Protein AF-A0A947X2H0-F1 (afdb_monomer_lite)

Structure (mmCIF, N/CA/C/O backbone):
data_AF-A0A947X2H0-F1
#
_entry.id   AF-A0A947X2H0-F1
#
loop_
_atom_site.group_PDB
_atom_site.id
_atom_site.type_symbol
_atom_site.label_atom_id
_atom_site.label_alt_id
_atom_site.label_comp_id
_atom_site.label_asym_id
_atom_site.label_entity_id
_atom_site.label_seq_id
_atom_site.pdbx_PDB_ins_code
_atom_site.Cartn_x
_atom_site.Cartn_y
_atom_site.Cartn_z
_atom_site.occupancy
_atom_site.B_iso_or_equiv
_at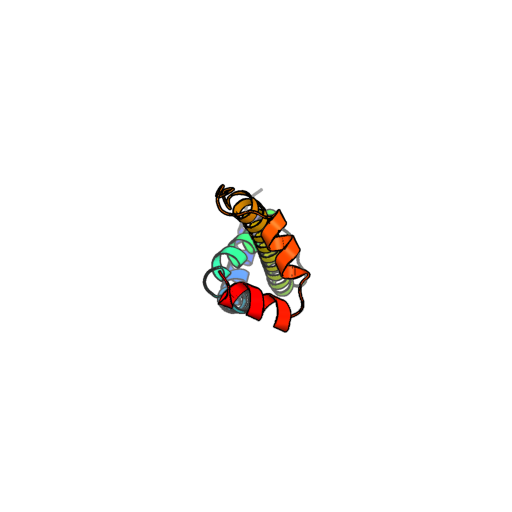om_site.auth_seq_id
_atom_site.auth_comp_id
_atom_site.auth_asym_id
_atom_site.auth_atom_id
_atom_site.pdbx_PDB_model_num
ATOM 1 N N . MET A 1 1 ? 0.321 1.416 33.763 1.00 47.12 1 MET A N 1
ATOM 2 C CA . MET A 1 1 ? -0.038 2.390 32.710 1.00 47.12 1 MET A CA 1
ATOM 3 C C . MET A 1 1 ? -0.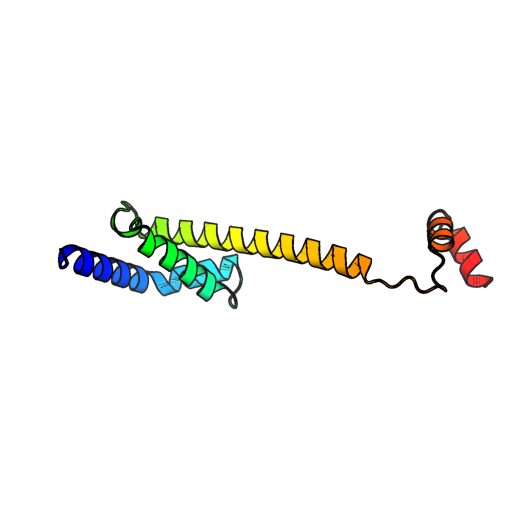488 1.618 31.459 1.00 47.12 1 M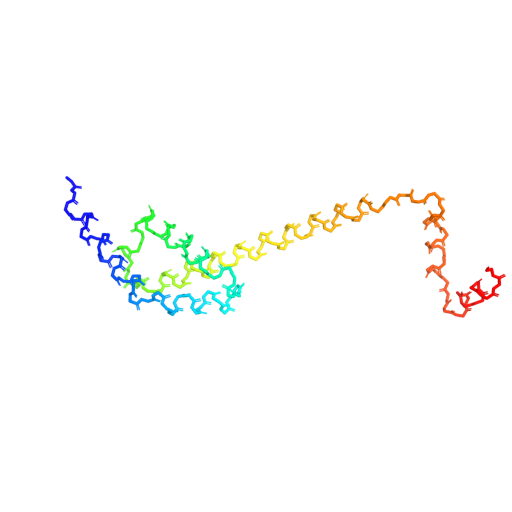ET A C 1
ATOM 5 O O . MET A 1 1 ? -0.075 1.941 30.355 1.00 47.12 1 MET A O 1
ATOM 9 N N . ASP A 1 2 ? -1.303 0.561 31.622 1.00 59.12 2 ASP A N 1
ATOM 10 C CA . ASP A 1 2 ? -1.263 -0.575 30.674 1.00 59.12 2 ASP A CA 1
ATOM 11 C C . ASP A 1 2 ? -2.625 -1.092 30.204 1.00 59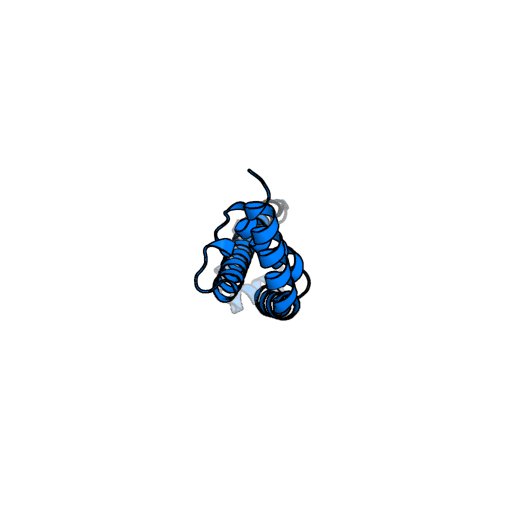.12 2 ASP A C 1
ATOM 13 O O . ASP A 1 2 ? -2.726 -1.608 29.098 1.00 59.12 2 ASP A O 1
ATOM 17 N N . VAL A 1 3 ? -3.697 -0.932 30.985 1.00 65.12 3 VAL A N 1
ATOM 18 C CA . VAL A 1 3 ? -4.995 -1.539 30.637 1.00 65.12 3 VAL A CA 1
ATOM 19 C C . VAL A 1 3 ? -5.664 -0.808 29.470 1.00 65.12 3 VAL A C 1
ATOM 21 O O . VAL A 1 3 ? -6.100 -1.450 28.521 1.00 65.12 3 VAL A O 1
ATOM 24 N N . GLU A 1 4 ? -5.669 0.526 29.490 1.00 64.88 4 GLU A N 1
ATOM 25 C CA . GLU A 1 4 ? -6.309 1.363 28.461 1.00 64.88 4 GLU A CA 1
ATOM 26 C C . GLU A 1 4 ? -5.620 1.251 27.088 1.00 64.88 4 GLU A C 1
ATOM 28 O O . GLU A 1 4 ? -6.255 1.280 26.034 1.00 64.88 4 GLU A O 1
ATOM 33 N N . ARG A 1 5 ? -4.301 1.028 27.083 1.00 65.69 5 ARG A N 1
ATOM 34 C CA . ARG A 1 5 ? -3.532 0.821 25.850 1.00 65.69 5 ARG A CA 1
ATOM 35 C C . ARG A 1 5 ? -3.768 -0.570 25.252 1.00 65.69 5 ARG A C 1
ATOM 37 O O . ARG A 1 5 ? -3.788 -0.714 24.032 1.00 65.69 5 ARG A O 1
ATOM 44 N N . VAL A 1 6 ? -3.974 -1.582 26.100 1.00 67.69 6 VAL A N 1
ATOM 45 C CA . VAL A 1 6 ? -4.297 -2.960 25.691 1.00 67.69 6 VAL A CA 1
ATOM 46 C C . VAL A 1 6 ? -5.738 -3.076 25.180 1.00 67.69 6 VAL A C 1
ATOM 48 O O . VAL A 1 6 ? -5.992 -3.816 24.232 1.00 67.69 6 VAL A O 1
ATOM 51 N N . THR A 1 7 ? -6.689 -2.336 25.755 1.00 67.69 7 THR A N 1
ATOM 52 C CA . THR A 1 7 ? -8.070 -2.296 25.245 1.00 67.69 7 THR A CA 1
ATOM 53 C C . THR A 1 7 ? -8.156 -1.564 23.907 1.00 67.69 7 THR A C 1
ATOM 55 O O . THR A 1 7 ? -8.827 -2.054 22.998 1.00 67.69 7 THR A O 1
ATOM 58 N N . SER A 1 8 ? -7.423 -0.455 23.741 1.00 73.19 8 SER A N 1
ATOM 59 C CA . SER A 1 8 ? -7.320 0.253 22.458 1.00 73.19 8 SER A CA 1
ATOM 60 C C . SER A 1 8 ? -6.729 -0.635 21.361 1.00 73.19 8 SER A C 1
ATOM 62 O O . SER A 1 8 ? -7.307 -0.732 20.283 1.00 73.19 8 SER A O 1
ATOM 64 N N . SER A 1 9 ? -5.630 -1.344 21.634 1.00 68.69 9 SER A N 1
ATOM 65 C CA . SER A 1 9 ? -5.007 -2.214 20.628 1.00 68.69 9 SER A CA 1
ATOM 66 C C . SER A 1 9 ? -5.886 -3.409 20.246 1.00 68.69 9 SER A C 1
ATOM 68 O O . SER A 1 9 ? -5.912 -3.806 19.081 1.00 68.69 9 SER A O 1
ATOM 70 N N . ARG A 1 10 ? -6.657 -3.961 21.197 1.00 70.38 10 ARG A N 1
ATOM 71 C CA . ARG A 1 10 ? -7.655 -5.006 20.918 1.00 70.38 10 ARG A CA 1
ATOM 72 C C . ARG A 1 10 ? -8.788 -4.480 20.026 1.00 70.38 10 ARG A C 1
ATOM 74 O O . ARG A 1 10 ? -9.149 -5.157 19.070 1.00 70.38 10 ARG A O 1
ATOM 81 N N . SER A 1 11 ? -9.265 -3.260 20.275 1.00 86.50 11 SER A N 1
ATOM 82 C CA . SER A 1 11 ? -10.263 -2.584 19.430 1.00 86.50 11 SER A CA 1
ATOM 83 C C . SER A 1 11 ? -9.743 -2.324 18.007 1.00 86.50 11 SER A C 1
ATOM 85 O O . SER A 1 11 ? -10.423 -2.611 17.022 1.00 86.50 11 SER A O 1
ATOM 87 N N . GLU A 1 12 ? -8.494 -1.870 17.865 1.00 90.38 12 GLU A N 1
ATOM 88 C CA . GLU A 1 12 ? -7.860 -1.659 16.556 1.00 90.38 12 GLU A CA 1
ATOM 89 C C . GLU A 1 12 ? -7.683 -2.973 15.774 1.00 90.38 12 GLU A C 1
ATOM 91 O O . GLU A 1 12 ? -7.875 -3.003 14.555 1.00 90.38 12 GLU A O 1
ATOM 96 N N . ALA A 1 13 ? -7.357 -4.071 16.464 1.00 90.31 13 ALA A N 1
ATOM 97 C CA . ALA A 1 13 ? -7.254 -5.395 15.858 1.00 90.31 13 ALA A CA 1
ATOM 98 C C . ALA A 1 13 ? -8.615 -5.910 15.365 1.00 90.31 13 ALA A C 1
ATOM 100 O O . ALA A 1 13 ? -8.710 -6.408 14.244 1.00 90.31 13 ALA A O 1
ATOM 101 N N . GLU A 1 14 ? -9.673 -5.762 16.164 1.00 92.00 14 GLU A N 1
ATOM 102 C CA . GLU A 1 14 ? -11.041 -6.133 15.776 1.00 92.00 14 GLU A CA 1
ATOM 103 C C . GLU A 1 14 ? -11.520 -5.325 14.567 1.00 92.00 14 GLU A C 1
ATOM 105 O O . GLU A 1 14 ? -12.039 -5.893 13.602 1.00 92.00 14 GLU A O 1
ATOM 110 N N . LEU A 1 15 ? -11.257 -4.017 14.565 1.00 91.44 15 LEU A N 1
ATOM 111 C CA . LEU A 1 15 ? -11.560 -3.136 13.443 1.00 91.44 15 LEU A CA 1
ATOM 112 C C . LEU A 1 15 ? -10.824 -3.563 12.163 1.00 91.44 15 LEU A C 1
ATOM 114 O O . LEU A 1 15 ? -11.426 -3.622 11.088 1.00 91.44 15 LEU A O 1
ATOM 118 N N . PHE A 1 16 ? -9.530 -3.879 12.258 1.00 92.12 16 PHE A N 1
ATOM 119 C CA . PHE A 1 16 ? -8.780 -4.386 11.112 1.00 92.12 16 PHE A CA 1
ATOM 120 C C . PHE A 1 16 ? -9.364 -5.711 10.614 1.00 92.12 16 PHE A C 1
ATOM 122 O O . PHE A 1 16 ? -9.588 -5.865 9.415 1.00 92.12 16 PHE A O 1
ATOM 129 N N . LEU A 1 17 ? -9.661 -6.653 11.514 1.00 94.75 17 LEU A N 1
ATOM 130 C CA . LEU A 1 17 ? -10.231 -7.950 11.150 1.00 94.75 17 LEU A CA 1
ATOM 131 C C . LEU A 1 17 ? -11.587 -7.813 10.448 1.00 94.75 17 LEU A C 1
ATOM 133 O O . LEU A 1 17 ? -11.834 -8.552 9.494 1.00 94.75 17 LEU A O 1
ATOM 137 N N . ALA A 1 18 ? -12.416 -6.854 10.866 1.00 94.94 18 ALA A N 1
ATOM 138 C CA . ALA A 1 18 ? -13.704 -6.565 10.242 1.00 94.94 18 ALA A CA 1
ATOM 139 C C . ALA A 1 18 ? -13.566 -6.071 8.790 1.00 94.94 18 ALA A C 1
ATOM 141 O O . ALA A 1 18 ? -14.386 -6.417 7.944 1.00 94.94 18 ALA A O 1
ATOM 142 N N . HIS A 1 19 ? -12.512 -5.309 8.478 1.00 95.25 19 HIS A N 1
ATOM 143 C CA . HIS A 1 19 ? -12.312 -4.709 7.153 1.00 95.25 19 HIS A CA 1
ATOM 144 C C . HIS A 1 19 ? -11.238 -5.390 6.296 1.00 95.25 19 HIS A C 1
ATOM 146 O O . HIS A 1 19 ? -11.082 -5.040 5.127 1.00 95.25 19 HIS A O 1
ATOM 152 N N . ARG A 1 20 ? -10.502 -6.372 6.832 1.00 95.25 20 ARG A N 1
ATOM 153 C CA . ARG A 1 20 ? -9.308 -6.960 6.196 1.00 95.25 20 ARG A CA 1
ATOM 154 C C . ARG A 1 20 ? -9.533 -7.373 4.743 1.00 95.25 20 ARG A C 1
ATOM 156 O O . ARG A 1 20 ? -8.693 -7.110 3.890 1.00 95.25 20 ARG A O 1
ATOM 163 N N . THR A 1 21 ? -10.671 -8.003 4.458 1.00 96.75 21 THR A N 1
ATOM 164 C CA . THR A 1 21 ? -10.980 -8.541 3.131 1.00 96.75 21 THR A CA 1
ATOM 165 C C . THR A 1 21 ? -11.142 -7.412 2.122 1.00 96.75 21 THR A C 1
ATOM 167 O O . THR A 1 21 ? -10.572 -7.474 1.033 1.00 96.75 21 THR A O 1
ATOM 170 N N . ASP A 1 22 ? -11.860 -6.357 2.497 1.00 97.44 22 ASP A N 1
ATOM 171 C CA . ASP A 1 22 ? -12.106 -5.213 1.623 1.00 97.44 22 ASP A CA 1
ATOM 172 C C . ASP A 1 22 ? -10.848 -4.360 1.454 1.00 97.44 22 ASP A C 1
ATOM 174 O O . ASP A 1 22 ? -10.552 -3.919 0.346 1.00 97.44 22 ASP A O 1
ATOM 178 N N . LEU A 1 23 ? -10.046 -4.208 2.512 1.00 97.31 23 LEU A N 1
ATOM 179 C CA . LEU A 1 23 ? -8.758 -3.513 2.455 1.00 97.31 23 LEU A CA 1
ATOM 180 C C . LEU A 1 23 ? -7.776 -4.220 1.511 1.00 97.31 23 LEU A C 1
ATOM 182 O O . LEU A 1 23 ? -7.117 -3.561 0.708 1.00 97.31 23 LEU A O 1
ATOM 186 N N . VAL A 1 24 ? -7.708 -5.556 1.555 1.00 97.56 24 VAL A N 1
ATOM 187 C CA . VAL A 1 24 ? -6.868 -6.346 0.641 1.00 97.56 24 VAL A CA 1
ATOM 188 C C . VAL A 1 24 ? -7.400 -6.293 -0.788 1.00 97.56 24 VAL A C 1
ATOM 190 O O . VAL A 1 24 ? -6.607 -6.130 -1.713 1.00 97.56 24 VAL A O 1
ATOM 193 N N . ARG A 1 25 ? -8.720 -6.374 -1.003 1.00 97.19 25 ARG A N 1
ATOM 194 C CA . ARG A 1 25 ? -9.322 -6.208 -2.341 1.00 97.19 25 ARG A CA 1
ATOM 195 C C . ARG A 1 25 ? -9.038 -4.825 -2.918 1.00 97.19 25 ARG A C 1
ATOM 197 O O . ARG A 1 25 ? -8.667 -4.711 -4.083 1.00 97.19 25 ARG A O 1
ATOM 204 N N . PHE A 1 26 ? -9.154 -3.792 -2.094 1.00 97.56 26 PHE A N 1
ATOM 205 C CA . PHE A 1 26 ? -8.823 -2.426 -2.469 1.00 97.56 26 PHE A CA 1
ATOM 206 C C . PHE A 1 26 ? -7.342 -2.284 -2.832 1.00 97.56 26 PHE A C 1
ATOM 208 O O . PHE A 1 26 ? -7.025 -1.786 -3.908 1.00 97.56 26 PHE A O 1
ATOM 215 N N . ALA A 1 27 ? -6.431 -2.785 -1.995 1.00 96.00 27 ALA A N 1
ATOM 216 C CA . ALA A 1 27 ? -5.003 -2.780 -2.303 1.00 96.00 27 ALA A CA 1
ATOM 217 C C . ALA A 1 27 ? -4.691 -3.574 -3.582 1.00 96.00 27 ALA A C 1
ATOM 219 O O . ALA A 1 27 ? -3.950 -3.092 -4.432 1.00 96.00 27 ALA A O 1
ATOM 220 N N . THR A 1 28 ? -5.328 -4.731 -3.775 1.00 96.81 28 THR A N 1
ATOM 221 C CA . THR A 1 28 ? -5.205 -5.550 -4.993 1.00 96.81 28 THR A CA 1
ATOM 222 C C . THR A 1 28 ? -5.596 -4.768 -6.241 1.00 96.81 28 THR A C 1
ATOM 224 O O . THR A 1 28 ? -4.903 -4.852 -7.250 1.00 96.81 28 THR A O 1
ATOM 227 N N . ALA A 1 29 ? -6.660 -3.964 -6.179 1.00 96.44 29 ALA A N 1
ATOM 228 C CA . ALA A 1 29 ? -7.061 -3.108 -7.292 1.00 96.44 29 ALA A CA 1
ATOM 229 C C . ALA A 1 29 ? -6.045 -1.989 -7.590 1.00 96.44 29 ALA A C 1
ATOM 231 O O . ALA A 1 29 ? -5.951 -1.542 -8.730 1.00 96.44 29 ALA A O 1
ATOM 232 N N . LEU A 1 30 ? -5.285 -1.535 -6.587 1.00 91.94 30 LEU A N 1
ATOM 233 C CA . LEU A 1 30 ? -4.291 -0.473 -6.752 1.00 91.94 30 LEU A CA 1
ATOM 234 C C . LEU A 1 30 ? -2.936 -0.982 -7.244 1.00 91.94 30 LEU A C 1
ATOM 236 O O . LEU A 1 30 ? -2.324 -0.324 -8.079 1.00 91.94 30 LEU A O 1
ATOM 240 N N . VAL A 1 31 ? -2.449 -2.094 -6.690 1.00 93.25 31 VAL A N 1
ATOM 241 C CA . VAL A 1 31 ? -1.059 -2.548 -6.873 1.00 93.25 31 VAL A CA 1
ATOM 242 C C . VAL A 1 31 ? -0.933 -3.963 -7.436 1.00 93.25 31 VAL A C 1
ATOM 244 O O . VAL A 1 31 ? 0.172 -4.430 -7.683 1.00 93.25 31 VAL A O 1
ATOM 247 N N . GLY A 1 32 ? -2.055 -4.643 -7.670 1.00 92.81 32 GLY A N 1
ATOM 248 C CA . GLY A 1 32 ? -2.083 -6.046 -8.062 1.00 92.81 32 GLY A CA 1
ATOM 249 C C . GLY A 1 32 ? -2.044 -7.006 -6.864 1.00 92.81 32 GLY A C 1
ATOM 250 O O . GLY A 1 32 ? -1.762 -6.605 -5.734 1.00 92.81 32 GLY A O 1
ATOM 251 N N . PRO A 1 33 ? -2.361 -8.293 -7.087 1.00 93.81 33 PRO A N 1
ATOM 252 C CA . PRO A 1 33 ? -2.533 -9.274 -6.013 1.00 93.81 33 PRO A CA 1
ATOM 253 C C . PRO A 1 33 ? -1.225 -9.638 -5.305 1.00 93.81 33 PRO A C 1
ATOM 255 O O . PRO A 1 33 ? -1.259 -9.996 -4.131 1.00 93.81 33 PRO A O 1
ATOM 258 N N . SER A 1 34 ? -0.087 -9.539 -5.996 1.00 94.31 34 SER A N 1
ATOM 259 C CA . SER A 1 34 ? 1.224 -9.896 -5.448 1.00 94.31 34 SER A CA 1
ATOM 260 C C . SER A 1 34 ? 1.676 -8.944 -4.341 1.00 94.31 34 SER A C 1
ATOM 262 O O . SER A 1 34 ? 2.177 -9.403 -3.323 1.00 94.31 34 SER A O 1
ATOM 264 N N . ASP A 1 35 ? 1.448 -7.639 -4.506 1.00 94.50 35 ASP A N 1
ATOM 265 C CA . ASP A 1 35 ? 1.950 -6.612 -3.582 1.00 94.50 35 ASP A CA 1
ATOM 266 C C . ASP A 1 35 ? 0.886 -6.112 -2.592 1.00 94.50 35 ASP A C 1
ATOM 268 O O . ASP A 1 35 ? 1.178 -5.344 -1.672 1.00 94.50 35 ASP A O 1
ATOM 272 N N . ALA A 1 36 ? -0.371 -6.532 -2.761 1.00 95.69 36 ALA A N 1
ATOM 273 C CA . ALA A 1 36 ? -1.494 -6.044 -1.967 1.00 95.69 36 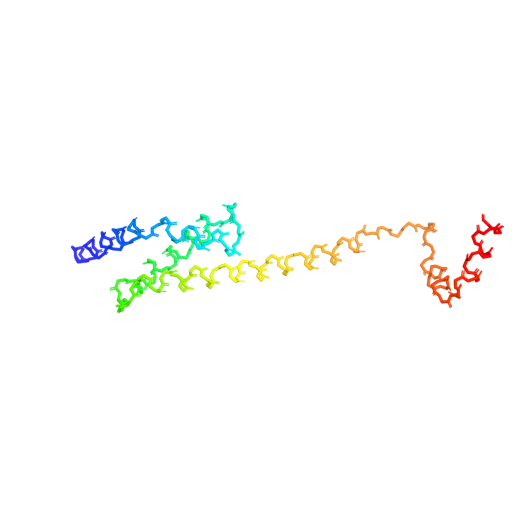ALA A CA 1
ATOM 274 C C . ALA A 1 36 ? -1.313 -6.281 -0.462 1.00 95.69 36 ALA A C 1
ATOM 276 O O . ALA A 1 36 ? -1.545 -5.374 0.339 1.00 95.69 36 ALA A O 1
ATOM 277 N N . ALA A 1 37 ? -0.909 -7.495 -0.076 1.00 95.88 37 ALA A N 1
ATOM 278 C CA . ALA A 1 37 ? -0.754 -7.870 1.327 1.00 95.88 37 ALA A CA 1
ATOM 279 C C . ALA A 1 37 ? 0.332 -7.035 2.024 1.00 95.88 37 ALA A C 1
ATOM 281 O O . ALA A 1 37 ? 0.113 -6.547 3.135 1.00 95.88 37 ALA A O 1
ATOM 282 N N . ASP A 1 38 ? 1.454 -6.804 1.342 1.00 96.75 38 ASP A N 1
ATOM 283 C CA . ASP A 1 38 ? 2.572 -6.020 1.868 1.00 96.75 38 ASP A CA 1
ATOM 284 C C . ASP A 1 38 ? 2.183 -4.553 2.049 1.00 96.75 38 ASP A C 1
ATOM 286 O O . ASP A 1 38 ? 2.397 -3.978 3.118 1.00 96.75 38 ASP A O 1
ATOM 290 N N . VAL A 1 39 ? 1.511 -3.962 1.056 1.00 97.69 39 VAL A N 1
ATOM 291 C CA . VAL A 1 39 ? 1.027 -2.577 1.142 1.00 97.69 39 VAL A CA 1
ATOM 292 C C . VAL A 1 39 ? 0.051 -2.392 2.305 1.00 97.69 39 VAL A C 1
ATOM 294 O O . VAL A 1 39 ? 0.146 -1.394 3.027 1.00 97.69 39 VAL A O 1
ATOM 297 N N . VAL A 1 40 ? -0.880 -3.332 2.503 1.00 97.88 40 VAL A N 1
ATOM 298 C CA . VAL A 1 40 ? -1.812 -3.297 3.641 1.00 97.88 40 VAL A CA 1
ATOM 299 C C . VAL A 1 40 ? -1.044 -3.410 4.954 1.00 97.88 40 VAL A C 1
ATOM 301 O O . VAL A 1 40 ? -1.252 -2.590 5.847 1.00 97.88 40 VAL A O 1
ATOM 304 N N . SER A 1 41 ? -0.135 -4.378 5.061 1.00 97.12 41 SER A N 1
ATOM 305 C CA . SER A 1 41 ? 0.665 -4.609 6.264 1.00 97.12 41 SER A CA 1
ATOM 306 C C . SER A 1 41 ? 1.457 -3.363 6.667 1.00 97.12 41 SER A C 1
ATOM 308 O O . SER A 1 41 ? 1.329 -2.874 7.789 1.00 97.12 41 SER A O 1
ATOM 310 N N . GLU A 1 42 ? 2.204 -2.767 5.739 1.00 97.50 42 GLU A N 1
ATOM 311 C CA . GLU A 1 42 ? 3.015 -1.579 6.013 1.00 97.50 42 GLU A CA 1
ATOM 312 C C . GLU A 1 42 ? 2.165 -0.356 6.384 1.00 97.50 42 GLU A C 1
ATOM 314 O O . GLU A 1 42 ? 2.528 0.402 7.289 1.00 97.50 42 GLU A O 1
ATOM 319 N N . ALA A 1 43 ? 1.023 -0.160 5.714 1.00 97.19 43 ALA A N 1
ATOM 320 C CA . ALA A 1 43 ? 0.100 0.924 6.039 1.00 97.19 43 ALA A CA 1
ATOM 321 C C . ALA A 1 43 ? -0.475 0.764 7.455 1.00 97.19 43 ALA A C 1
ATOM 323 O O . ALA A 1 43 ? -0.483 1.726 8.228 1.00 97.19 43 ALA A O 1
ATOM 324 N N . MET A 1 44 ? -0.900 -0.449 7.819 1.00 96.12 44 MET A N 1
ATOM 325 C CA . MET A 1 44 ? -1.453 -0.735 9.143 1.00 96.12 44 MET A CA 1
ATOM 326 C C . MET A 1 44 ? -0.395 -0.623 10.239 1.00 96.12 44 MET A C 1
ATOM 328 O O . MET A 1 44 ? -0.642 0.030 11.249 1.00 96.12 44 MET A O 1
ATOM 332 N N . VAL A 1 45 ? 0.811 -1.156 10.026 1.00 95.50 45 VAL A N 1
ATOM 333 C CA . VAL A 1 45 ? 1.935 -0.985 10.960 1.00 95.50 45 VAL A CA 1
ATOM 334 C C . VAL A 1 45 ? 2.236 0.498 11.182 1.00 95.50 45 VAL A C 1
ATOM 336 O O . VAL A 1 45 ? 2.440 0.918 12.321 1.00 95.50 45 VAL A O 1
ATOM 339 N N . SER A 1 46 ? 2.228 1.314 10.124 1.00 94.75 46 SER A N 1
ATOM 340 C CA . SER A 1 46 ? 2.435 2.758 10.255 1.00 94.75 46 SER A CA 1
ATOM 341 C C . SER A 1 46 ? 1.340 3.432 11.088 1.00 94.75 46 SER A C 1
ATOM 343 O O . SER A 1 46 ? 1.660 4.286 11.914 1.00 94.75 46 SER A O 1
ATOM 345 N N . LEU A 1 47 ? 0.071 3.067 10.882 1.00 93.94 47 LEU A N 1
ATOM 346 C CA . LEU A 1 47 ? -1.067 3.635 11.615 1.00 93.94 47 LEU A CA 1
ATOM 347 C C . LEU A 1 47 ? -1.081 3.228 13.093 1.00 93.94 47 LEU A C 1
ATOM 349 O O . LEU A 1 47 ? -1.315 4.068 13.960 1.00 93.94 47 LEU A O 1
ATOM 353 N N . LEU A 1 48 ? -0.792 1.959 13.384 1.00 91.62 48 LEU A N 1
ATOM 354 C CA . LEU A 1 48 ? -0.734 1.444 14.753 1.00 91.62 48 LEU A CA 1
ATOM 355 C C . LEU A 1 48 ? 0.431 2.071 15.529 1.00 91.62 48 LEU A C 1
ATOM 357 O O . LEU A 1 48 ? 0.288 2.433 16.694 1.00 91.62 48 LEU A O 1
ATOM 361 N N . ARG A 1 49 ? 1.585 2.274 14.877 1.00 92.44 49 ARG A N 1
ATOM 362 C CA . ARG A 1 49 ? 2.735 2.948 15.500 1.00 92.44 49 ARG A CA 1
ATOM 363 C C . ARG A 1 49 ? 2.479 4.421 15.792 1.00 92.44 49 ARG A C 1
ATOM 365 O O . ARG A 1 49 ? 3.018 4.927 16.772 1.00 92.44 49 ARG A O 1
ATOM 372 N N . SER A 1 50 ? 1.710 5.111 14.949 1.00 92.44 50 SER A N 1
ATOM 373 C CA . SER A 1 50 ? 1.385 6.523 15.171 1.00 92.44 50 SER A CA 1
ATOM 374 C C . SER A 1 50 ? 0.255 6.726 16.183 1.00 92.44 50 SER A C 1
ATOM 376 O O . SER A 1 50 ? 0.079 7.843 16.662 1.00 92.44 50 SER A O 1
ATOM 378 N N . GLY A 1 51 ? -0.515 5.678 16.506 1.00 89.44 51 GLY A N 1
ATOM 379 C CA . GLY A 1 51 ? -1.681 5.762 17.392 1.00 89.44 51 GLY A CA 1
ATOM 380 C C . GLY A 1 51 ? -2.823 6.608 16.820 1.00 89.44 51 GLY A C 1
ATOM 381 O O . GLY A 1 51 ? -3.724 7.014 17.552 1.00 89.44 51 GLY A O 1
ATOM 382 N N . GLN A 1 52 ? -2.777 6.916 15.519 1.00 89.19 52 GLN A N 1
ATOM 383 C CA . GLN A 1 52 ? -3.779 7.753 14.858 1.00 89.19 52 GLN A CA 1
ATOM 384 C C . GLN A 1 52 ? -5.087 7.008 14.610 1.00 89.19 52 GLN A C 1
ATOM 386 O O . GLN A 1 52 ? -6.125 7.648 14.485 1.00 89.19 52 GLN A O 1
ATOM 391 N N . LEU A 1 53 ? -5.042 5.677 14.522 1.00 89.00 53 LEU A N 1
ATOM 392 C CA . LEU A 1 53 ? -6.225 4.865 14.263 1.00 89.00 53 LEU A CA 1
ATOM 393 C C . LEU A 1 53 ? -7.173 4.863 15.470 1.00 89.00 53 LEU A C 1
ATOM 395 O O . LEU A 1 53 ? -8.356 5.136 15.288 1.00 89.00 53 LEU A O 1
ATOM 399 N N . ALA A 1 54 ? -6.646 4.684 16.684 1.00 87.94 54 ALA A N 1
ATOM 400 C CA . ALA A 1 54 ? -7.398 4.803 17.935 1.00 87.94 54 ALA A CA 1
ATOM 401 C C . ALA A 1 54 ? -8.085 6.169 18.142 1.00 87.94 54 ALA A C 1
ATOM 403 O O . ALA A 1 54 ? -9.137 6.244 18.767 1.00 87.94 54 ALA A O 1
ATOM 404 N N . GLN A 1 55 ? -7.498 7.251 17.622 1.00 87.38 55 GLN A N 1
ATOM 405 C CA . GLN A 1 55 ? -8.007 8.622 17.785 1.00 87.38 55 GLN A CA 1
ATOM 406 C C . GLN A 1 55 ? -8.882 9.089 16.612 1.00 87.38 55 GLN A C 1
ATOM 408 O O . GLN A 1 55 ? -9.390 10.210 16.619 1.00 87.38 55 GLN A O 1
ATOM 413 N N . ALA A 1 56 ? -9.020 8.276 15.566 1.00 89.69 56 ALA A N 1
ATOM 414 C CA . ALA A 1 56 ? -9.709 8.685 14.357 1.00 89.69 56 ALA A CA 1
ATOM 415 C C . ALA A 1 56 ? -11.227 8.700 14.557 1.00 89.69 56 ALA A C 1
ATOM 417 O O . ALA A 1 56 ? -11.826 7.701 14.934 1.00 89.69 56 ALA A O 1
ATOM 418 N N . GLU A 1 57 ? -11.874 9.797 14.166 1.00 89.31 57 GLU A N 1
ATOM 419 C CA . GLU A 1 57 ? -13.340 9.880 14.109 1.00 89.31 57 GLU A CA 1
ATOM 420 C C . GLU A 1 57 ? -13.933 8.890 13.088 1.00 89.31 57 GLU A C 1
ATOM 422 O O . GLU A 1 57 ? -15.027 8.359 13.265 1.00 89.31 57 GLU A O 1
ATOM 427 N N . ARG A 1 58 ? -13.190 8.605 12.006 1.00 91.75 58 ARG A N 1
ATOM 428 C CA . ARG A 1 58 ? -13.554 7.621 10.971 1.00 91.75 58 ARG A CA 1
ATOM 429 C C . ARG A 1 58 ? -12.410 6.631 10.721 1.00 91.75 58 ARG A C 1
ATOM 431 O O . ARG A 1 58 ? -11.711 6.753 9.708 1.00 91.75 58 ARG A O 1
ATOM 438 N N . PRO A 1 59 ? -12.221 5.637 11.606 1.00 91.69 59 PRO A N 1
ATOM 439 C CA . PRO A 1 59 ? -11.079 4.724 11.559 1.00 91.69 59 PRO A CA 1
ATOM 440 C C . PRO A 1 59 ? -10.957 3.957 10.237 1.00 91.69 59 PRO A C 1
ATOM 442 O O . PRO A 1 59 ? -9.881 3.901 9.644 1.00 91.69 59 PRO A O 1
ATOM 445 N N . ALA A 1 60 ? -12.073 3.448 9.705 1.00 91.19 60 ALA A N 1
ATOM 446 C CA . ALA A 1 60 ? -12.088 2.735 8.428 1.00 91.19 60 ALA A CA 1
ATOM 447 C C . ALA A 1 60 ? -11.595 3.605 7.261 1.00 91.19 60 ALA A C 1
ATOM 449 O O . ALA A 1 60 ? -10.721 3.191 6.501 1.00 91.19 60 ALA A O 1
ATOM 450 N N . GLY A 1 61 ? -12.087 4.843 7.154 1.00 93.94 61 GLY A N 1
ATOM 451 C CA . GLY A 1 61 ? -11.646 5.780 6.117 1.00 93.94 61 GLY A CA 1
ATOM 452 C C . GLY A 1 61 ? -10.152 6.104 6.212 1.00 93.94 61 GLY A C 1
ATOM 453 O O . GLY A 1 61 ? -9.475 6.230 5.189 1.00 93.94 61 GLY A O 1
ATOM 454 N N . LEU A 1 62 ? -9.615 6.174 7.433 1.00 95.56 62 LEU A N 1
ATOM 455 C CA . LEU A 1 62 ? -8.186 6.375 7.648 1.00 95.56 62 LEU A CA 1
ATOM 456 C C . LEU A 1 62 ? -7.351 5.184 7.144 1.00 95.56 62 LEU A C 1
ATOM 458 O O . LEU A 1 62 ? -6.316 5.415 6.516 1.00 95.56 62 LEU A O 1
ATOM 462 N N . MET A 1 63 ? -7.817 3.941 7.334 1.00 96.62 63 MET A N 1
ATOM 463 C CA . MET A 1 63 ? -7.158 2.738 6.796 1.00 96.62 63 MET A CA 1
ATOM 464 C C . MET A 1 63 ? -7.068 2.778 5.263 1.00 96.62 63 MET A C 1
ATOM 466 O O . MET A 1 63 ? -5.976 2.650 4.706 1.00 96.62 63 MET A O 1
ATOM 470 N N . TYR A 1 64 ? -8.178 3.059 4.571 1.00 97.62 64 TYR A N 1
ATOM 471 C CA . TYR A 1 64 ? -8.187 3.197 3.106 1.00 97.62 64 TYR A CA 1
ATOM 472 C C . TYR A 1 64 ? -7.244 4.304 2.617 1.00 97.62 64 TYR A C 1
ATOM 474 O O . TYR A 1 64 ? -6.512 4.128 1.634 1.00 97.62 64 TYR A O 1
ATOM 482 N N . ARG A 1 65 ? -7.209 5.441 3.323 1.00 97.38 65 ARG A N 1
ATOM 483 C CA . ARG A 1 65 ? -6.321 6.561 2.985 1.00 97.38 65 ARG A CA 1
ATOM 484 C C . ARG A 1 65 ? -4.849 6.184 3.138 1.00 97.38 65 ARG A C 1
ATOM 486 O O . ARG A 1 65 ? -4.047 6.516 2.266 1.00 97.38 65 ARG A O 1
ATOM 493 N N . ALA A 1 66 ? -4.491 5.491 4.218 1.00 97.69 66 ALA A N 1
ATOM 494 C CA . ALA A 1 66 ? -3.123 5.042 4.457 1.00 97.69 66 ALA A CA 1
ATOM 495 C C . ALA A 1 66 ? -2.657 4.040 3.389 1.00 97.69 66 ALA A C 1
ATOM 497 O O . ALA A 1 66 ? -1.567 4.202 2.839 1.00 97.69 66 ALA A O 1
ATOM 498 N N . ILE A 1 67 ? -3.509 3.077 3.024 1.00 98.25 67 ILE A N 1
ATOM 499 C CA . ILE A 1 67 ? -3.234 2.114 1.945 1.00 98.25 67 ILE A CA 1
ATOM 500 C C . ILE A 1 67 ? -3.013 2.839 0.615 1.00 98.25 67 ILE A C 1
ATOM 502 O O . ILE A 1 67 ? -2.013 2.604 -0.060 1.00 98.25 67 ILE A O 1
ATOM 506 N N . SER A 1 68 ? -3.888 3.787 0.271 1.00 97.50 68 SER A N 1
ATOM 507 C CA . SER A 1 68 ? -3.768 4.591 -0.955 1.00 97.50 68 SER A CA 1
ATOM 508 C C . SER A 1 68 ? -2.449 5.366 -1.004 1.00 97.50 68 SER A C 1
ATOM 510 O O . SER A 1 68 ? -1.754 5.394 -2.022 1.00 97.50 68 SER A O 1
ATOM 512 N N . ALA A 1 69 ? -2.064 5.985 0.116 1.00 97.44 69 ALA A N 1
ATOM 513 C CA . ALA A 1 69 ? -0.801 6.702 0.225 1.00 97.44 69 ALA A CA 1
ATOM 514 C C . ALA A 1 69 ? 0.404 5.760 0.059 1.00 97.44 69 ALA A C 1
ATOM 516 O O . ALA A 1 69 ? 1.367 6.109 -0.637 1.00 97.44 69 ALA A O 1
ATOM 517 N N . ARG A 1 70 ? 0.348 4.559 0.652 1.00 97.25 70 ARG A N 1
ATOM 518 C CA . ARG A 1 70 ? 1.426 3.569 0.564 1.00 97.25 70 ARG A CA 1
ATOM 519 C C . ARG A 1 70 ? 1.574 2.994 -0.843 1.00 97.25 70 ARG A C 1
ATOM 521 O O . ARG A 1 70 ? 2.705 2.959 -1.336 1.00 97.25 70 ARG A O 1
ATOM 528 N N . ALA A 1 71 ? 0.464 2.651 -1.498 1.00 96.31 71 ALA A N 1
ATOM 529 C CA . ALA A 1 71 ? 0.415 2.209 -2.892 1.00 96.31 71 ALA A CA 1
ATOM 530 C C . ALA A 1 71 ? 1.041 3.251 -3.835 1.00 96.31 71 ALA A C 1
ATOM 532 O O . ALA A 1 71 ? 1.970 2.954 -4.585 1.00 96.31 71 ALA A O 1
ATOM 533 N N . ASN A 1 72 ? 0.637 4.519 -3.708 1.00 94.94 72 ASN A N 1
ATOM 534 C CA . ASN A 1 72 ? 1.216 5.613 -4.491 1.00 94.94 72 ASN A CA 1
ATOM 535 C C . ASN A 1 72 ? 2.722 5.778 -4.245 1.00 94.94 72 ASN A C 1
ATOM 537 O O . ASN A 1 72 ? 3.495 6.026 -5.173 1.00 94.94 72 ASN A O 1
ATOM 541 N N . SER A 1 73 ? 3.167 5.636 -2.995 1.00 94.12 73 SER A N 1
ATOM 542 C CA . SER A 1 73 ? 4.594 5.685 -2.671 1.00 94.12 73 SER A CA 1
ATOM 543 C C . SER A 1 73 ? 5.376 4.537 -3.311 1.00 94.12 73 SER A C 1
ATOM 545 O O . SER A 1 73 ? 6.474 4.760 -3.829 1.00 94.12 73 SER A O 1
ATOM 547 N N . MET A 1 74 ? 4.795 3.335 -3.332 1.00 93.00 74 MET A N 1
ATOM 548 C CA . MET A 1 74 ? 5.378 2.164 -3.981 1.00 93.00 74 MET A CA 1
ATOM 549 C C . MET A 1 74 ? 5.528 2.375 -5.487 1.00 93.00 74 MET A C 1
ATOM 551 O O . MET A 1 74 ? 6.646 2.270 -5.988 1.00 93.00 74 MET A O 1
ATOM 555 N N . HIS A 1 75 ? 4.467 2.808 -6.176 1.00 90.88 75 HIS A N 1
ATOM 556 C CA . HIS A 1 75 ? 4.528 3.135 -7.603 1.00 90.88 75 HIS A CA 1
ATOM 557 C C . HIS A 1 75 ? 5.631 4.154 -7.905 1.00 90.88 75 HIS A C 1
ATOM 559 O O . HIS A 1 75 ? 6.475 3.918 -8.768 1.00 90.88 75 HIS A O 1
ATOM 565 N N . ARG A 1 76 ? 5.720 5.254 -7.143 1.00 89.94 76 ARG A N 1
ATOM 566 C CA . ARG A 1 76 ? 6.804 6.243 -7.314 1.00 89.94 76 ARG A CA 1
ATOM 567 C C . ARG A 1 76 ? 8.193 5.640 -7.101 1.00 89.94 76 ARG A C 1
ATOM 569 O O . ARG A 1 76 ? 9.147 6.041 -7.765 1.00 89.94 76 ARG A O 1
ATOM 576 N N . SER A 1 77 ? 8.342 4.727 -6.143 1.00 90.19 77 SER A N 1
ATOM 577 C CA . SER A 1 77 ? 9.608 4.032 -5.900 1.00 90.19 77 SER A CA 1
ATOM 578 C C . SER A 1 77 ? 9.990 3.154 -7.090 1.00 90.19 77 SER A C 1
ATOM 580 O O . SER A 1 77 ? 11.111 3.260 -7.590 1.00 90.19 77 SER A O 1
ATOM 582 N N . TRP A 1 78 ? 9.043 2.365 -7.599 1.00 88.25 78 TRP A N 1
ATOM 583 C CA . TRP A 1 78 ? 9.238 1.497 -8.755 1.00 88.25 78 TRP A CA 1
ATOM 584 C C . TRP A 1 78 ? 9.558 2.275 -10.024 1.00 88.25 78 TRP A C 1
ATOM 586 O O . TRP A 1 78 ? 10.551 1.960 -10.671 1.00 88.25 78 TRP A O 1
ATOM 596 N N . PHE A 1 79 ? 8.814 3.340 -10.338 1.00 84.31 79 PHE A N 1
ATOM 597 C CA . PHE A 1 79 ? 9.124 4.194 -11.486 1.00 84.31 79 PHE A CA 1
ATOM 598 C C . PHE A 1 79 ? 10.542 4.761 -11.387 1.00 84.31 79 PHE A C 1
ATOM 600 O O . PHE A 1 79 ? 11.331 4.618 -12.318 1.00 84.31 79 PHE A O 1
ATOM 607 N N . ARG A 1 80 ? 10.920 5.335 -10.236 1.00 87.50 80 ARG A N 1
ATOM 608 C CA . ARG A 1 80 ? 12.281 5.864 -10.032 1.00 87.50 80 ARG A CA 1
ATOM 609 C C . ARG A 1 80 ? 13.353 4.782 -10.136 1.00 87.50 80 ARG A C 1
ATOM 611 O O . ARG A 1 80 ? 14.423 5.043 -10.679 1.00 87.50 80 ARG A O 1
ATOM 618 N N . ARG A 1 81 ? 13.089 3.577 -9.623 1.00 85.56 81 ARG A N 1
ATOM 619 C CA . ARG A 1 81 ? 13.991 2.428 -9.754 1.00 85.56 81 ARG A CA 1
ATOM 620 C C . ARG A 1 81 ? 14.152 2.028 -11.220 1.00 85.56 81 ARG A C 1
ATOM 622 O O . ARG A 1 81 ? 15.284 1.980 -11.685 1.00 85.56 81 ARG A O 1
ATOM 629 N N . ARG A 1 82 ? 13.048 1.857 -11.947 1.00 83.12 82 ARG A N 1
ATOM 630 C CA . ARG A 1 82 ? 13.023 1.505 -13.372 1.00 83.12 82 ARG A CA 1
ATOM 631 C C . ARG A 1 82 ? 13.786 2.519 -14.223 1.00 83.12 82 ARG A C 1
ATOM 633 O O . ARG A 1 82 ? 14.609 2.126 -15.037 1.00 83.12 82 ARG A O 1
ATOM 640 N N . LEU A 1 83 ? 13.583 3.813 -13.973 1.00 84.69 83 LEU A N 1
ATOM 641 C CA . LEU A 1 83 ? 14.317 4.904 -14.626 1.00 84.69 83 LEU A CA 1
ATOM 642 C C . LEU A 1 83 ? 15.833 4.822 -14.381 1.00 84.69 83 LEU A C 1
ATOM 644 O O . LEU A 1 83 ? 16.619 5.101 -15.282 1.00 84.69 83 LEU A O 1
ATOM 648 N N . ARG A 1 84 ? 16.266 4.444 -13.170 1.00 82.44 84 ARG A N 1
ATOM 649 C CA . ARG A 1 84 ? 17.696 4.243 -12.871 1.00 82.44 84 ARG A CA 1
ATOM 650 C C . ARG A 1 84 ? 18.257 3.004 -13.557 1.00 82.44 84 ARG A C 1
ATOM 652 O O . ARG A 1 84 ? 19.349 3.080 -14.106 1.00 82.44 84 ARG A O 1
ATOM 659 N N . GLU A 1 85 ? 17.519 1.899 -13.534 1.00 88.00 85 GLU A N 1
ATOM 660 C CA . GLU A 1 85 ? 17.909 0.656 -14.205 1.00 88.00 85 GLU A CA 1
ATOM 661 C C . GLU A 1 85 ? 18.032 0.860 -15.716 1.00 88.00 85 GLU A C 1
ATOM 663 O O . GLU A 1 85 ? 19.032 0.447 -16.282 1.00 88.00 85 GLU A O 1
ATOM 668 N N . GLN A 1 86 ? 17.093 1.571 -16.349 1.00 79.94 86 GLN A N 1
ATOM 669 C CA . GLN A 1 86 ? 17.177 1.940 -17.767 1.00 79.94 86 GLN A CA 1
ATOM 670 C C . GLN A 1 86 ? 18.428 2.770 -18.060 1.00 79.94 86 GLN A C 1
ATOM 672 O O . GLN A 1 86 ? 19.224 2.387 -18.904 1.00 79.94 86 GLN A O 1
ATOM 677 N N . ARG A 1 87 ? 18.680 3.838 -17.291 1.00 75.12 87 ARG A N 1
ATOM 678 C CA . ARG A 1 87 ? 19.887 4.667 -17.467 1.00 75.12 87 ARG A CA 1
ATOM 679 C C . ARG A 1 87 ? 21.190 3.882 -17.314 1.00 75.12 87 ARG A C 1
ATOM 681 O O . ARG A 1 87 ? 22.188 4.233 -17.934 1.00 75.12 87 ARG A O 1
ATOM 688 N N . PHE A 1 88 ? 21.216 2.880 -16.437 1.00 73.75 88 PHE A N 1
ATOM 689 C CA . PHE A 1 88 ? 22.400 2.052 -16.230 1.00 73.75 88 PHE A CA 1
ATOM 690 C C . PHE A 1 88 ? 22.527 0.951 -17.288 1.00 73.75 88 PHE A C 1
ATOM 692 O O . PHE A 1 88 ? 23.635 0.695 -17.740 1.00 73.75 88 PHE A O 1
ATOM 699 N N . ALA A 1 89 ? 21.416 0.356 -17.727 1.00 69.56 89 ALA A N 1
ATOM 700 C CA . ALA A 1 89 ? 21.377 -0.584 -18.845 1.00 69.56 89 ALA A CA 1
ATOM 701 C C . ALA A 1 89 ? 21.819 0.087 -20.157 1.00 69.56 89 ALA A C 1
ATOM 703 O O . ALA A 1 89 ? 22.662 -0.466 -20.853 1.00 69.56 89 ALA A O 1
ATOM 704 N N . ASP A 1 90 ? 21.362 1.315 -20.428 1.00 58.75 90 ASP A N 1
ATOM 705 C CA . ASP A 1 90 ? 21.815 2.128 -21.566 1.00 58.75 90 ASP A CA 1
ATOM 706 C C . ASP A 1 90 ? 23.321 2.433 -21.489 1.00 58.75 90 ASP A C 1
ATOM 708 O O . ASP A 1 90 ? 23.995 2.525 -22.508 1.00 58.75 90 ASP A O 1
ATOM 712 N N . ARG A 1 91 ? 23.876 2.565 -20.275 1.00 56.59 91 ARG A N 1
ATOM 713 C CA . ARG A 1 91 ? 25.318 2.769 -20.050 1.00 56.59 91 ARG A CA 1
ATOM 714 C C . ARG A 1 91 ? 26.131 1.468 -20.149 1.00 56.59 91 ARG A C 1
ATOM 716 O O . ARG A 1 91 ? 27.323 1.527 -20.429 1.00 56.59 91 ARG A O 1
ATOM 723 N N . LEU A 1 92 ? 25.506 0.319 -19.891 1.00 54.06 92 LEU A N 1
ATOM 724 C CA . LEU A 1 92 ? 26.081 -1.025 -20.014 1.00 54.06 92 LEU A CA 1
ATOM 725 C C . LEU A 1 92 ? 25.988 -1.592 -21.433 1.00 54.06 92 LEU A C 1
ATOM 727 O O . LEU A 1 92 ? 26.562 -2.651 -21.674 1.00 54.06 92 LEU A O 1
ATOM 731 N N . ALA A 1 93 ? 25.296 -0.923 -22.362 1.00 52.97 93 ALA A N 1
ATOM 732 C CA . ALA A 1 93 ? 25.468 -1.172 -23.785 1.00 52.97 93 ALA A CA 1
ATOM 733 C C . ALA A 1 93 ? 26.928 -0.849 -24.136 1.00 52.97 93 ALA A C 1
ATOM 735 O O . ALA A 1 93 ? 27.315 0.302 -24.329 1.00 52.97 93 ALA A O 1
ATOM 736 N N . ILE A 1 94 ? 27.751 -1.894 -24.084 1.00 51.53 94 ILE A N 1
ATOM 737 C CA . ILE A 1 94 ? 29.175 -1.892 -24.385 1.00 51.53 94 ILE A CA 1
ATOM 738 C C . ILE A 1 94 ? 29.366 -1.205 -25.737 1.00 51.53 94 ILE A C 1
ATOM 740 O O . ILE A 1 94 ? 28.646 -1.494 -26.692 1.00 51.53 94 ILE A O 1
ATOM 744 N N . HIS A 1 95 ? 30.337 -0.293 -25.793 1.00 53.28 95 HIS A N 1
ATOM 745 C CA . HIS A 1 95 ? 30.923 0.188 -27.036 1.00 53.28 95 HIS A CA 1
ATOM 746 C C . HIS A 1 95 ? 31.493 -1.037 -27.760 1.00 53.28 95 HIS A C 1
ATOM 748 O O . HIS A 1 95 ? 32.631 -1.437 -27.526 1.00 53.28 95 HIS A O 1
ATOM 754 N N . ASP A 1 96 ? 30.667 -1.688 -28.569 1.00 51.56 96 ASP A N 1
ATOM 755 C CA . ASP A 1 96 ? 31.150 -2.596 -29.588 1.00 51.56 96 ASP A CA 1
ATOM 756 C C . ASP A 1 96 ? 31.968 -1.720 -30.555 1.00 51.56 96 ASP A C 1
ATOM 758 O O . ASP A 1 96 ? 31.422 -0.744 -31.081 1.00 51.56 96 ASP A O 1
ATOM 762 N N . PRO A 1 97 ? 33.283 -1.947 -30.713 1.00 56.47 97 PRO A N 1
ATOM 763 C CA . PRO A 1 97 ? 34.112 -1.150 -31.613 1.00 56.47 97 PRO A CA 1
ATOM 764 C C . PRO A 1 97 ? 33.656 -1.238 -33.080 1.00 56.47 97 PRO A C 1
ATOM 766 O O . PRO A 1 97 ? 34.043 -0.378 -33.876 1.00 56.47 97 PRO A O 1
ATOM 769 N N . ASP A 1 98 ? 32.792 -2.201 -33.421 1.00 58.31 98 ASP A N 1
ATOM 770 C CA . ASP A 1 98 ? 32.125 -2.278 -34.722 1.00 58.31 98 ASP A CA 1
ATOM 771 C C . ASP A 1 98 ? 30.858 -1.403 -34.801 1.00 58.31 98 ASP A C 1
ATOM 773 O O . ASP A 1 98 ? 30.436 -1.008 -35.893 1.00 58.31 98 ASP A O 1
ATOM 777 N N . LEU A 1 99 ? 30.276 -1.002 -33.663 1.00 59.53 99 LEU A N 1
ATOM 778 C CA . LEU A 1 99 ? 29.228 0.013 -33.631 1.00 59.53 99 LEU A CA 1
ATOM 779 C C . LEU A 1 99 ? 29.878 1.391 -33.764 1.00 59.53 99 LEU A C 1
ATOM 781 O O . LEU A 1 99 ? 30.421 1.948 -32.811 1.00 59.53 99 LEU A O 1
ATOM 785 N N . ARG A 1 100 ? 29.798 1.960 -34.966 1.00 69.88 100 ARG A N 1
ATOM 786 C CA . ARG A 1 100 ? 30.206 3.339 -35.254 1.00 69.88 100 ARG A CA 1
ATOM 787 C C . ARG A 1 100 ? 29.024 4.288 -35.016 1.00 69.88 100 ARG A C 1
ATOM 789 O O . ARG A 1 100 ? 28.191 4.451 -35.914 1.00 69.88 100 ARG A O 1
ATOM 796 N N . PRO A 1 101 ? 28.865 4.876 -33.810 1.00 70.19 101 PRO A N 1
ATOM 797 C CA . PRO A 1 101 ? 27.688 5.681 -33.467 1.00 70.19 101 PRO A CA 1
ATOM 798 C C . PRO A 1 101 ? 27.551 6.929 -34.348 1.00 70.19 101 PRO A C 1
ATOM 800 O O . PRO A 1 101 ? 26.442 7.395 -34.593 1.00 70.19 101 PRO A O 1
ATOM 803 N N . ASP A 1 102 ? 28.664 7.439 -34.866 1.00 75.38 102 ASP A N 1
ATOM 804 C CA . ASP A 1 102 ? 28.746 8.486 -35.881 1.00 75.38 102 ASP A CA 1
ATOM 805 C C . ASP A 1 102 ? 28.125 8.053 -37.218 1.00 75.38 102 ASP A C 1
ATOM 807 O O . ASP A 1 102 ? 27.363 8.814 -37.819 1.00 75.38 102 ASP A O 1
ATOM 811 N N . VAL A 1 103 ? 28.361 6.809 -37.644 1.00 76.44 103 VAL A N 1
ATOM 812 C CA . VAL A 1 103 ? 27.745 6.228 -38.847 1.00 76.44 103 VAL A CA 1
ATOM 813 C C . VAL A 1 103 ? 26.247 6.034 -38.636 1.00 76.44 103 VAL A C 1
ATOM 815 O O . VAL A 1 103 ? 25.455 6.421 -39.492 1.00 76.44 103 VAL A O 1
ATOM 818 N N . VAL A 1 104 ? 25.830 5.521 -37.475 1.00 76.69 104 VAL A N 1
ATOM 819 C CA . VAL A 1 104 ? 24.402 5.373 -37.144 1.00 76.69 104 VAL A CA 1
ATOM 820 C C . VAL A 1 104 ? 23.705 6.738 -37.129 1.00 76.69 104 VAL A C 1
ATOM 822 O O . VAL A 1 104 ? 22.649 6.900 -37.743 1.00 76.69 104 VAL A O 1
ATOM 825 N N . ALA A 1 105 ? 24.315 7.749 -36.505 1.00 82.69 105 ALA A N 1
ATOM 826 C CA . ALA A 1 105 ? 23.788 9.111 -36.490 1.00 82.69 105 ALA A CA 1
ATOM 827 C C . ALA A 1 105 ? 23.693 9.717 -37.902 1.00 82.69 105 ALA A C 1
ATOM 829 O O . ALA A 1 105 ? 22.734 10.431 -38.201 1.00 82.69 105 ALA A O 1
ATOM 830 N N . ALA A 1 106 ? 24.643 9.414 -38.791 1.00 82.88 106 ALA A N 1
ATOM 831 C CA . ALA A 1 106 ? 24.599 9.838 -40.187 1.00 82.88 106 ALA A CA 1
ATOM 832 C C . ALA A 1 106 ? 23.480 9.132 -40.974 1.00 82.88 106 ALA A C 1
ATOM 834 O O . ALA A 1 106 ? 22.731 9.793 -41.694 1.00 82.88 106 ALA A O 1
ATOM 835 N N . VAL A 1 107 ? 23.303 7.818 -40.792 1.00 81.81 107 VAL A N 1
ATOM 836 C CA . VAL A 1 107 ? 22.269 7.017 -41.473 1.00 81.81 107 VAL A CA 1
ATOM 837 C C . VAL A 1 107 ? 20.857 7.431 -41.046 1.00 81.81 107 VAL A C 1
ATOM 839 O O . VAL A 1 107 ? 19.950 7.476 -41.878 1.00 81.81 107 VAL A O 1
ATOM 842 N N . VAL A 1 108 ? 20.656 7.805 -39.779 1.00 85.38 108 VAL A N 1
ATOM 843 C CA . VAL A 1 108 ? 19.359 8.299 -39.275 1.00 85.38 108 VAL A CA 1
ATOM 844 C C . VAL A 1 108 ? 18.951 9.627 -39.926 1.00 85.38 108 VAL A C 1
ATOM 846 O O . VAL A 1 108 ? 17.759 9.902 -40.060 1.00 85.38 108 VAL A O 1
ATOM 849 N N . ARG A 1 109 ? 19.912 10.436 -40.391 1.00 89.94 109 ARG A N 1
ATOM 850 C CA . ARG A 1 109 ? 19.644 11.708 -41.088 1.00 89.94 109 ARG A CA 1
ATOM 851 C C . ARG A 1 109 ? 19.273 11.533 -42.564 1.00 89.94 109 ARG A C 1
ATOM 853 O O . ARG A 1 109 ? 18.910 12.514 -43.208 1.00 89.94 109 ARG A O 1
ATOM 860 N N . LEU A 1 110 ? 19.350 10.314 -43.100 1.00 90.75 110 LEU A N 1
ATOM 861 C CA . LEU A 1 110 ? 18.985 10.008 -44.480 1.00 90.75 110 LEU A CA 1
ATOM 862 C C . LEU A 1 110 ? 17.479 9.769 -44.637 1.00 90.75 110 LEU A C 1
ATOM 864 O O . LEU A 1 110 ? 16.808 9.193 -43.771 1.00 90.75 110 LEU A O 1
ATOM 868 N N . SER A 1 111 ? 16.957 10.136 -45.807 1.00 89.81 111 SER A N 1
ATOM 869 C CA . SER A 1 111 ? 15.593 9.785 -46.203 1.00 89.81 111 SER A CA 1
ATOM 870 C C . SER A 1 111 ? 15.415 8.260 -46.319 1.00 89.81 111 SER A C 1
ATOM 872 O O . SER A 1 111 ? 16.389 7.530 -46.529 1.00 89.81 111 SER A O 1
ATOM 874 N N . PRO A 1 112 ? 14.176 7.742 -46.233 1.00 78.62 112 PRO A N 1
ATOM 875 C CA . PRO A 1 112 ? 13.913 6.308 -46.373 1.00 78.62 112 PRO A CA 1
ATOM 876 C C . PRO A 1 112 ? 14.472 5.689 -47.664 1.00 78.62 112 PRO A C 1
ATOM 878 O O . PRO A 1 112 ? 15.012 4.587 -47.621 1.00 78.62 112 PRO A O 1
ATOM 881 N N . GLN A 1 113 ? 14.409 6.416 -48.786 1.00 84.00 113 GLN A N 1
ATOM 882 C CA . GLN A 1 113 ? 14.936 5.971 -50.083 1.00 84.00 113 GLN A CA 1
ATOM 883 C C . GLN A 1 113 ? 16.469 5.859 -50.074 1.00 84.00 113 GLN A C 1
ATOM 885 O O . GLN A 1 113 ? 17.028 4.894 -50.589 1.00 84.00 113 GLN A O 1
ATOM 890 N N . GLN A 1 114 ? 17.154 6.807 -49.431 1.00 85.44 114 GLN A N 1
ATOM 891 C CA . GLN A 1 114 ? 18.613 6.786 -49.293 1.00 85.44 114 GLN A CA 1
ATOM 892 C C . GLN A 1 114 ? 19.087 5.654 -48.374 1.00 85.44 114 GLN A C 1
ATOM 894 O O . GLN A 1 114 ? 20.060 4.980 -48.700 1.00 85.44 114 GLN A O 1
ATOM 899 N N . ARG A 1 115 ? 18.382 5.391 -47.264 1.00 86.75 115 ARG A N 1
ATOM 900 C CA . ARG A 1 115 ? 18.710 4.257 -46.381 1.00 86.75 115 ARG A CA 1
ATOM 901 C C . ARG A 1 115 ? 18.546 2.910 -47.083 1.00 86.75 115 ARG A C 1
ATOM 903 O O . ARG A 1 115 ? 19.383 2.035 -46.898 1.00 86.75 115 ARG A O 1
ATOM 910 N N . ALA A 1 116 ? 17.500 2.760 -47.901 1.00 78.00 116 ALA A N 1
ATOM 911 C CA . ALA A 1 116 ? 17.292 1.556 -48.702 1.00 78.00 116 ALA A CA 1
ATOM 912 C C . ALA A 1 116 ? 18.436 1.337 -49.705 1.00 78.00 116 ALA A C 1
ATOM 914 O O . ALA A 1 116 ? 18.931 0.224 -49.831 1.00 78.00 116 ALA A O 1
ATOM 915 N N . CYS A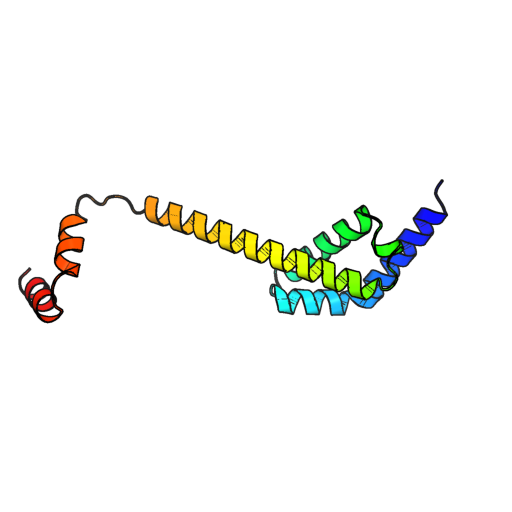 1 117 ? 18.905 2.400 -50.365 1.00 87.88 117 CYS A N 1
ATOM 916 C CA . CYS A 1 117 ? 20.038 2.322 -51.287 1.00 87.88 117 CYS A CA 1
ATOM 917 C C . CYS A 1 117 ? 21.333 1.870 -50.585 1.00 87.88 117 CYS A C 1
ATOM 919 O O . CYS A 1 117 ? 22.014 0.972 -51.073 1.00 87.88 117 CYS A O 1
ATOM 921 N N . VAL A 1 118 ? 21.638 2.433 -49.406 1.00 82.44 118 VAL A N 1
ATOM 922 C CA . VAL A 1 118 ? 22.819 2.051 -48.606 1.00 82.44 118 VAL A CA 1
ATOM 923 C C . VAL A 1 118 ? 22.774 0.572 -48.215 1.00 82.44 118 VAL A C 1
ATOM 925 O O . VAL A 1 118 ? 23.762 -0.122 -48.412 1.00 82.44 118 VAL A O 1
ATOM 928 N N . TYR A 1 119 ? 21.627 0.088 -47.732 1.00 79.38 119 TYR A N 1
ATOM 929 C CA . TYR A 1 119 ? 21.441 -1.311 -47.328 1.00 79.38 119 TYR A CA 1
ATOM 930 C C . TYR A 1 119 ? 21.554 -2.310 -48.488 1.00 79.38 119 TYR A C 1
ATOM 932 O O . TYR A 1 119 ? 21.923 -3.457 -48.288 1.00 79.38 119 TYR A O 1
ATOM 940 N N . LEU A 1 120 ? 21.195 -1.901 -49.705 1.00 80.19 120 LEU A N 1
ATOM 941 C CA . LEU A 1 120 ? 21.278 -2.774 -50.878 1.00 80.19 120 LEU A CA 1
ATOM 942 C C . LEU A 1 120 ? 22.670 -2.785 -51.522 1.00 80.19 120 LEU A C 1
ATOM 944 O O . LEU A 1 120 ? 22.949 -3.657 -52.340 1.00 80.19 120 LEU A O 1
ATOM 948 N N . THR A 1 121 ? 23.515 -1.805 -51.198 1.00 79.94 121 THR A N 1
ATOM 949 C CA . THR A 1 121 ? 24.840 -1.633 -51.813 1.00 79.94 121 THR A CA 1
ATOM 950 C C . THR A 1 121 ? 25.959 -2.280 -50.992 1.00 79.94 121 THR A C 1
ATOM 952 O O . THR A 1 121 ? 26.978 -2.664 -51.565 1.00 79.94 121 THR A O 1
ATOM 955 N N . TYR A 1 122 ? 25.779 -2.397 -49.675 1.00 68.75 122 TYR A N 1
ATOM 956 C CA . TYR A 1 122 ? 26.768 -2.894 -48.714 1.00 68.75 122 TYR A CA 1
ATOM 957 C C . TYR A 1 122 ? 26.157 -3.978 -47.833 1.00 68.75 122 TYR A C 1
ATOM 959 O O . TYR A 1 122 ? 26.873 -4.966 -47.561 1.00 68.75 122 TYR A O 1
#

Sequence (122 aa):
MDVERVTSSRSEAELFLAHRTDLVRFATALVGPSDAADVVSEAMVSLLRSGQLAQAERPAGLMYRAISARANSMHRSWFRRRLREQRFADRLAIHDPDLRPDVVAAVVRLSPQQRACVYLTY

Secondary structure (DSSP, 8-state):
--HHHHHHHHHHHHHHHHHHHHHHHHHHHHH-HHHHHHHHHHHHHHHHHHTTTTT-SSHHHHHHHHHHHHHHHHHHHHHHHHHHHHHHHHHHS---TT--HHHHHHHHTS-HHHHHHHHHH-

Foldseek 3Di:
DPDVLVVLVVVLVVVCVVCVVVQLVLLCVLANNVCSVVLLVVLSVVCNVVVVLSVDPCNVVSSSVSSVVSSVVVVVVVVVVVVVVVVVVVVVPDPPVVPPVVVVVVLVPDDPVVNVVVVVVD

pLDDT: mean 84.86, std 13.22, range [47.12, 98.25]

Radius of gyration: 26.85 Å; chains: 1; bounding box: 48×22×84 Å